Protein AF-A0AA42B2M9-F1 (afdb_monomer)

pLDDT: mean 84.88, std 9.5, range [55.12, 96.12]

Foldseek 3Di:
DVVVVVVVVVVVVVVVVVVVVVVVVVVVLQEAEAEEEAEHEDYEAYEYAEYECYEAHEYADYENYEAHEYADYAEYEAHEYAHYEEYEAHEYAEYEDYEAHEYAEYENYEAHEYEYYEYNYEAHEYEPYPDYDYHHYDYDD

Solvent-accessible surface area (backbone atoms only — not comparable to full-atom values): 6335 Å² total; per-residue (Å²): 121,69,67,65,53,53,58,50,52,54,50,52,51,52,51,52,53,51,52,52,50,52,54,52,53,56,49,55,70,35,44,41,74,58,48,83,39,65,68,30,63,41,25,42,37,29,37,27,51,35,27,28,47,24,39,36,32,38,27,46,33,29,36,47,33,37,37,34,37,28,48,35,24,50,32,32,38,39,33,38,27,48,36,26,41,35,32,39,36,31,39,25,45,34,28,56,30,29,40,37,33,39,27,48,30,38,21,45,26,39,38,31,38,35,52,27,36,58,44,62,29,33,40,32,41,32,26,66,53,51,66,65,46,71,57,48,79,45,78,82,129

Radius of gyration: 23.97 Å; Cα contacts (8 Å, |Δi|>4): 412; chains: 1; bounding box: 78×19×60 Å

Mean predicted aligned error: 10.11 Å

Nearest PDB structures (foldseek):
  2bx6-assembly1_A  TM=1.451E-01  e=3.631E+00  Homo sapiens

Secondary structure (DSSP, 8-state):
-HHHHHHHHHHHHHHHHHHHHHHHHHHHHHEEESSEEEEESEEESSEEEEEEEEESSEEEEEEEEESSEEEEEEEEESSEEEEEEEEESSEEEEEEEEESSEEEEESSEESSEEEEEES--BSSEEESEES-BSSEEE---

Sequence (141 aa):
MASRSFFSTIFFLVMIMAIASMVVNARCLLDNTGGLTLLGDKNTGGTNLLGDNNTGGINVLGSGNTAGVSVAGSSNTGGTNLLGGTNTGGVNLLGGTNTGGINVVGDNNTGGVNLLGDNKNTGGVNALVDNNSGGINVPKV

Organism: Papaver nudicaule (NCBI:txid74823)

Structure (mmCIF, N/CA/C/O backbone):
data_AF-A0AA42B2M9-F1
#
_entry.id   AF-A0AA42B2M9-F1
#
loop_
_atom_site.group_PDB
_atom_site.id
_atom_site.type_symbol
_atom_site.label_atom_id
_atom_site.label_alt_id
_atom_site.label_comp_id
_atom_site.label_asym_id
_atom_site.label_entity_id
_atom_site.label_seq_id
_atom_site.pdbx_PDB_ins_code
_atom_site.Cartn_x
_atom_site.Cartn_y
_atom_site.Cartn_z
_atom_site.occupancy
_atom_site.B_iso_or_equiv
_atom_site.auth_seq_id
_atom_site.auth_comp_id
_atom_site.auth_asym_id
_atom_site.auth_atom_id
_atom_site.pdbx_PDB_model_num
ATOM 1 N N . MET A 1 1 ? 50.479 -15.157 -34.542 1.00 55.12 1 MET A N 1
ATOM 2 C CA . MET A 1 1 ? 49.578 -15.886 -33.615 1.00 55.12 1 MET A CA 1
ATOM 3 C C . MET A 1 1 ? 48.810 -14.954 -32.664 1.00 55.12 1 MET A C 1
ATOM 5 O O . MET A 1 1 ? 47.684 -15.281 -32.324 1.00 55.12 1 MET A O 1
ATOM 9 N N . ALA A 1 2 ? 49.343 -13.770 -32.316 1.00 59.00 2 ALA A N 1
ATOM 10 C CA . ALA A 1 2 ? 48.706 -12.802 -31.406 1.00 59.00 2 ALA A CA 1
ATOM 11 C C . ALA A 1 2 ? 47.435 -12.095 -31.939 1.00 59.00 2 ALA A C 1
ATOM 13 O O . ALA A 1 2 ? 46.552 -11.757 -31.161 1.00 59.00 2 ALA A O 1
ATOM 14 N N . SER A 1 3 ? 47.286 -11.900 -33.255 1.00 59.56 3 SER A N 1
ATOM 15 C CA . SER A 1 3 ? 46.103 -11.218 -33.816 1.00 59.56 3 SER A CA 1
ATOM 16 C C . SER A 1 3 ? 44.816 -12.040 -33.693 1.00 59.56 3 SER A C 1
ATOM 18 O O . SER A 1 3 ? 43.748 -11.485 -33.459 1.00 59.56 3 SER A O 1
ATOM 20 N N . ARG A 1 4 ? 44.909 -13.374 -33.793 1.00 61.03 4 ARG A N 1
ATOM 21 C CA . ARG A 1 4 ? 43.756 -14.277 -33.649 1.00 61.03 4 ARG A CA 1
ATOM 22 C C . ARG A 1 4 ? 43.201 -14.294 -32.224 1.00 61.03 4 ARG A C 1
ATOM 24 O 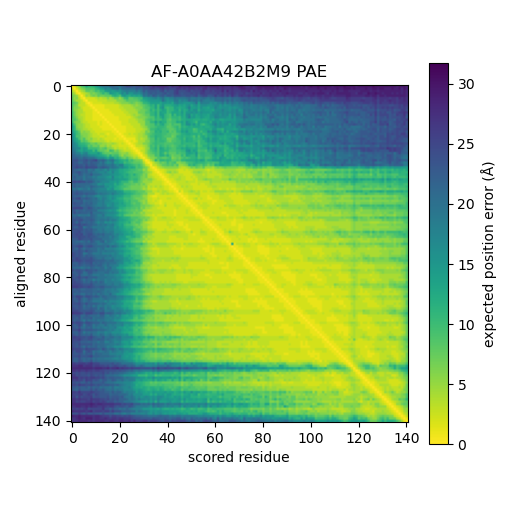O . ARG A 1 4 ? 41.988 -14.382 -32.069 1.00 61.03 4 ARG A O 1
ATOM 31 N N . SER A 1 5 ? 44.057 -14.171 -31.203 1.00 66.69 5 SER A N 1
ATOM 32 C CA . SER A 1 5 ? 43.579 -14.084 -29.819 1.00 66.69 5 SER A CA 1
ATOM 33 C C . SER A 1 5 ? 42.926 -12.734 -29.533 1.00 66.69 5 SER A C 1
ATOM 35 O O . SER A 1 5 ? 41.909 -12.719 -28.857 1.00 66.69 5 SER A O 1
ATOM 37 N N . PHE A 1 6 ? 43.433 -11.640 -30.115 1.00 73.94 6 PHE A N 1
ATOM 38 C CA . PHE A 1 6 ? 42.877 -10.295 -29.938 1.00 73.94 6 PHE A CA 1
ATOM 39 C C . PHE A 1 6 ? 41.458 -10.146 -30.509 1.00 73.94 6 PHE A C 1
ATOM 41 O O . PHE A 1 6 ? 40.563 -9.640 -29.837 1.00 73.94 6 PHE A O 1
ATOM 48 N N . PHE A 1 7 ? 41.219 -10.639 -31.730 1.00 75.38 7 PHE A N 1
ATOM 49 C CA . PHE A 1 7 ? 39.867 -10.656 -32.303 1.00 75.38 7 PHE A CA 1
ATOM 50 C C . PHE A 1 7 ? 38.922 -11.577 -31.522 1.00 75.38 7 PHE A C 1
ATOM 52 O O . PHE A 1 7 ? 37.749 -11.254 -31.346 1.00 75.38 7 PHE A O 1
ATOM 59 N N . SER A 1 8 ? 39.431 -12.698 -31.007 1.00 82.38 8 SER A N 1
ATOM 60 C CA . SER A 1 8 ? 38.638 -13.611 -30.184 1.00 82.38 8 SER A CA 1
ATOM 61 C C . SER A 1 8 ? 38.239 -12.985 -28.844 1.00 82.38 8 SER A C 1
ATOM 63 O O . SER A 1 8 ? 37.093 -13.138 -28.431 1.00 82.38 8 SER A O 1
ATOM 65 N N . THR A 1 9 ? 39.138 -12.270 -28.160 1.00 87.88 9 THR A N 1
ATOM 66 C CA . THR A 1 9 ? 38.801 -11.595 -26.896 1.00 87.88 9 THR A CA 1
ATOM 67 C C . THR A 1 9 ? 37.826 -10.448 -27.101 1.00 87.88 9 THR A C 1
ATOM 69 O O . THR A 1 9 ? 36.900 -10.312 -26.304 1.00 87.88 9 THR A O 1
ATOM 72 N N . ILE A 1 10 ? 37.978 -9.658 -28.170 1.00 88.06 10 ILE A N 1
ATOM 73 C CA . ILE A 1 10 ? 37.031 -8.575 -28.475 1.00 88.06 10 ILE A CA 1
ATOM 74 C C . ILE A 1 10 ? 35.621 -9.134 -28.709 1.00 88.06 10 ILE A C 1
ATOM 76 O O . ILE A 1 10 ? 34.647 -8.600 -28.183 1.00 88.06 10 ILE A O 1
ATOM 80 N N . PHE A 1 11 ? 35.513 -10.253 -29.432 1.00 88.06 11 PHE A N 1
ATOM 81 C CA . PHE A 1 11 ? 34.237 -10.902 -29.716 1.00 88.06 11 PHE A CA 1
ATOM 82 C C . PHE A 1 11 ? 33.572 -11.437 -28.441 1.00 88.06 11 PHE A C 1
ATOM 84 O O . PHE A 1 11 ? 32.385 -11.201 -28.217 1.00 88.06 11 PHE A O 1
ATOM 91 N N . PHE A 1 12 ? 34.345 -12.085 -27.564 1.00 90.12 12 PHE A N 1
ATOM 92 C CA . PHE A 1 12 ? 33.852 -12.534 -26.260 1.00 90.12 12 PHE A CA 1
ATOM 93 C C . PHE A 1 12 ? 33.369 -11.371 -25.387 1.00 90.12 12 PHE A C 1
ATOM 95 O O . PHE A 1 12 ? 32.324 -11.487 -24.751 1.00 90.12 12 PHE A O 1
ATOM 102 N N . LEU A 1 13 ? 34.085 -10.242 -25.377 1.00 90.31 13 LEU A N 1
ATOM 103 C CA . LEU A 1 13 ? 33.693 -9.068 -24.597 1.00 90.31 13 LEU A CA 1
ATOM 104 C C . LEU A 1 13 ? 32.362 -8.483 -25.092 1.00 90.31 13 LEU A C 1
ATOM 106 O O . LEU A 1 13 ? 31.475 -8.207 -24.288 1.00 90.31 13 LEU A O 1
ATOM 110 N N . VAL A 1 14 ? 32.196 -8.355 -26.413 1.00 92.38 14 VAL A N 1
ATOM 111 C CA . VAL A 1 14 ? 30.948 -7.876 -27.032 1.00 92.38 14 VAL A CA 1
ATOM 112 C C . VAL A 1 14 ? 29.789 -8.826 -26.732 1.00 92.38 14 VAL A C 1
ATOM 114 O O . VAL A 1 14 ? 28.706 -8.372 -26.368 1.00 92.38 14 VAL A O 1
ATOM 117 N N . MET A 1 15 ? 30.015 -10.139 -26.814 1.00 93.06 15 MET A N 1
ATOM 118 C CA . MET A 1 15 ? 29.004 -11.141 -26.473 1.00 93.06 15 MET A CA 1
ATOM 119 C C . MET A 1 15 ? 28.580 -11.037 -25.001 1.00 93.06 15 MET A C 1
ATOM 121 O O . MET A 1 15 ? 27.388 -11.039 -24.704 1.00 93.06 15 MET A O 1
ATOM 125 N N . ILE A 1 16 ? 29.535 -10.888 -24.078 1.00 92.00 16 ILE A N 1
ATOM 126 C CA . ILE A 1 16 ? 29.248 -10.712 -22.648 1.00 92.00 16 ILE A CA 1
ATOM 127 C C . ILE A 1 16 ? 28.462 -9.417 -22.405 1.00 92.00 16 ILE A C 1
ATOM 129 O O . ILE A 1 16 ? 27.483 -9.439 -21.662 1.00 92.00 16 ILE A O 1
ATOM 133 N N . MET A 1 17 ? 28.830 -8.304 -23.049 1.00 91.75 17 MET A N 1
ATOM 134 C CA . MET A 1 17 ? 28.099 -7.034 -22.931 1.00 91.75 17 MET A CA 1
ATOM 135 C C . MET A 1 17 ? 26.677 -7.114 -23.501 1.00 91.75 17 MET A C 1
ATOM 137 O O . MET A 1 17 ? 25.749 -6.548 -22.917 1.00 91.75 17 MET A O 1
ATOM 141 N N . ALA A 1 18 ? 26.488 -7.842 -24.605 1.00 90.88 18 ALA A N 1
ATOM 142 C CA . ALA A 1 18 ? 25.174 -8.090 -25.186 1.00 90.88 18 ALA A CA 1
ATOM 143 C C . ALA A 1 18 ? 24.301 -8.922 -24.236 1.00 90.88 18 ALA A C 1
ATOM 145 O O . ALA A 1 18 ? 23.188 -8.511 -23.917 1.00 90.88 18 ALA A O 1
ATOM 146 N N . ILE A 1 19 ? 24.827 -10.032 -23.706 1.00 90.88 19 ILE A N 1
ATOM 147 C CA . ILE A 1 19 ? 24.121 -10.873 -22.728 1.00 90.88 19 ILE A CA 1
ATOM 148 C C . ILE A 1 19 ? 23.781 -10.064 -21.470 1.00 90.88 19 ILE A C 1
ATOM 150 O O . ILE A 1 1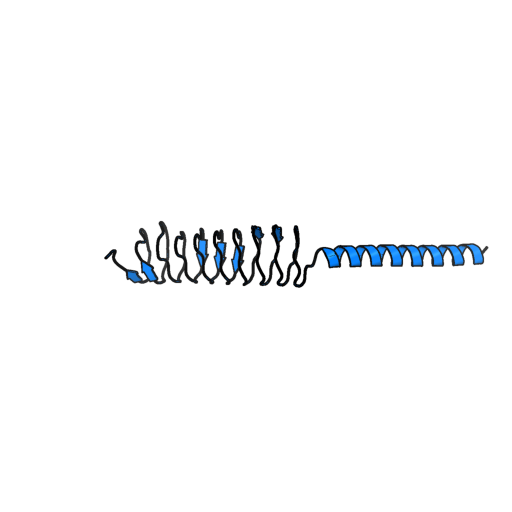9 ? 22.642 -10.096 -21.009 1.00 90.88 19 ILE A O 1
ATOM 154 N N . ALA A 1 20 ? 24.730 -9.290 -20.938 1.00 83.81 20 ALA A N 1
ATOM 155 C CA . ALA A 1 20 ? 24.501 -8.442 -19.772 1.00 83.81 20 ALA A CA 1
ATOM 156 C C . ALA A 1 20 ? 23.385 -7.413 -20.022 1.00 83.81 20 ALA A C 1
ATOM 158 O O . ALA A 1 20 ? 22.496 -7.266 -19.183 1.00 83.81 20 ALA A O 1
ATOM 159 N N . SER A 1 21 ? 23.375 -6.763 -21.191 1.00 84.06 21 SER A N 1
ATOM 160 C CA . SER A 1 21 ? 22.307 -5.827 -21.573 1.00 84.06 21 SER A CA 1
ATOM 161 C C . SER A 1 21 ? 20.949 -6.517 -21.698 1.00 84.06 21 SER A C 1
ATOM 163 O O . SER A 1 21 ? 19.950 -5.988 -21.218 1.00 84.06 21 SER A O 1
ATOM 165 N N . MET A 1 22 ? 20.892 -7.716 -22.287 1.00 83.44 22 MET A N 1
ATOM 166 C CA . MET A 1 22 ? 19.644 -8.482 -22.381 1.00 83.44 22 MET A CA 1
ATOM 167 C C . MET A 1 22 ? 19.090 -8.836 -20.999 1.00 83.44 22 MET A C 1
ATOM 169 O O . MET A 1 22 ? 17.893 -8.691 -20.761 1.00 83.44 22 MET A O 1
ATOM 173 N N . VAL A 1 23 ? 19.957 -9.232 -20.065 1.00 83.12 23 VAL A N 1
ATOM 174 C CA . VAL A 1 23 ? 19.561 -9.534 -18.685 1.00 83.12 23 VAL A CA 1
ATOM 175 C C . VAL A 1 23 ? 19.052 -8.283 -17.956 1.00 83.12 23 VAL A C 1
ATOM 177 O O . VAL A 1 23 ? 18.070 -8.365 -17.222 1.00 83.12 23 VAL A O 1
ATOM 180 N N . VAL A 1 24 ? 19.682 -7.120 -18.150 1.00 77.50 24 VAL A N 1
ATOM 181 C CA . VAL A 1 24 ? 19.213 -5.850 -17.563 1.00 77.50 24 VAL A CA 1
ATOM 182 C C . VAL A 1 24 ? 17.844 -5.450 -18.122 1.00 77.50 24 VAL A C 1
ATOM 184 O O . VAL A 1 24 ? 16.951 -5.112 -17.348 1.00 77.50 24 VAL A O 1
ATOM 187 N N . ASN A 1 25 ? 17.639 -5.561 -19.436 1.00 73.88 25 ASN A N 1
ATOM 188 C CA . ASN A 1 25 ? 16.349 -5.262 -20.064 1.00 73.88 25 ASN A CA 1
ATOM 189 C C . ASN A 1 25 ? 15.236 -6.207 -19.586 1.00 73.88 25 ASN A C 1
ATOM 191 O O . ASN A 1 25 ? 14.124 -5.757 -19.326 1.00 73.88 25 ASN A O 1
ATOM 195 N N . ALA A 1 26 ? 15.536 -7.498 -19.412 1.00 67.12 26 ALA A N 1
ATOM 196 C CA . ALA A 1 26 ? 14.579 -8.465 -18.876 1.00 67.12 26 ALA A CA 1
ATOM 197 C C . ALA A 1 26 ? 14.169 -8.145 -17.427 1.00 67.12 26 ALA A C 1
ATOM 199 O O . ALA A 1 26 ? 13.001 -8.284 -17.082 1.00 67.12 26 ALA A O 1
ATOM 200 N N . ARG A 1 27 ? 15.106 -7.670 -16.591 1.00 66.06 27 ARG A N 1
ATOM 201 C CA . ARG A 1 27 ? 14.795 -7.213 -15.225 1.00 66.06 27 ARG A CA 1
ATOM 202 C C . ARG A 1 27 ? 13.928 -5.956 -15.214 1.00 66.06 27 ARG A C 1
ATOM 204 O O . ARG A 1 27 ? 12.978 -5.892 -14.450 1.00 66.06 27 ARG A O 1
ATOM 211 N N . CYS A 1 28 ? 14.217 -5.000 -16.096 1.00 60.44 28 CYS A N 1
ATOM 212 C CA . CYS A 1 28 ? 13.426 -3.775 -16.240 1.00 60.44 28 CYS A CA 1
ATOM 213 C C . CYS A 1 28 ? 11.964 -4.062 -16.635 1.00 60.44 28 CYS A C 1
ATOM 215 O O . CYS A 1 28 ? 11.067 -3.327 -16.250 1.00 60.44 28 CYS A O 1
ATOM 217 N N . LEU A 1 29 ? 11.707 -5.155 -17.362 1.00 62.31 29 LEU A N 1
ATOM 218 C CA . LEU A 1 29 ? 10.344 -5.585 -17.691 1.00 62.31 29 LEU A CA 1
ATOM 219 C C . LEU A 1 29 ? 9.585 -6.180 -16.487 1.00 62.31 29 LEU A C 1
ATOM 221 O O . LEU A 1 29 ? 8.358 -6.193 -16.493 1.00 62.31 29 LEU A O 1
ATOM 225 N N . LEU A 1 30 ? 10.304 -6.676 -15.475 1.00 64.75 30 LEU A N 1
ATOM 226 C CA . LEU A 1 30 ? 9.737 -7.240 -14.245 1.00 64.75 30 LEU A CA 1
ATOM 227 C C . LEU A 1 30 ? 9.432 -6.169 -13.186 1.00 64.75 30 LEU A C 1
ATOM 229 O O . LEU A 1 30 ? 8.508 -6.341 -12.391 1.00 64.75 30 LEU A O 1
ATOM 233 N N . ASP A 1 31 ? 10.191 -5.073 -13.198 1.00 66.12 31 ASP A N 1
ATOM 234 C CA . ASP A 1 31 ? 9.994 -3.923 -12.320 1.00 66.12 31 ASP A CA 1
ATOM 235 C C . ASP A 1 31 ? 9.027 -2.925 -12.992 1.00 66.12 31 ASP A C 1
ATOM 237 O O . ASP A 1 31 ? 9.430 -2.075 -13.789 1.00 66.12 31 ASP A O 1
ATOM 241 N N . ASN A 1 32 ? 7.723 -3.014 -12.706 1.00 64.25 32 ASN A N 1
ATOM 242 C CA . ASN A 1 32 ? 6.742 -2.110 -13.317 1.00 64.25 32 ASN A CA 1
ATOM 243 C C . ASN A 1 32 ? 6.687 -0.759 -12.583 1.00 64.25 32 ASN A C 1
ATOM 245 O O . ASN A 1 32 ? 6.440 -0.688 -11.376 1.00 64.25 32 ASN A O 1
ATOM 249 N N . THR A 1 33 ? 6.841 0.330 -13.337 1.00 68.50 33 THR A N 1
ATOM 250 C CA . THR A 1 33 ? 6.584 1.702 -12.883 1.00 68.50 33 THR A CA 1
ATOM 251 C C . THR A 1 33 ? 5.440 2.308 -13.694 1.00 68.50 33 THR A C 1
ATOM 253 O O . THR A 1 33 ? 5.636 2.838 -14.783 1.00 68.50 33 THR A O 1
ATOM 256 N N . GLY A 1 34 ? 4.222 2.250 -13.147 1.00 67.00 34 GLY A N 1
ATOM 257 C CA . GLY A 1 34 ? 3.086 3.033 -13.653 1.00 67.00 34 GLY A CA 1
ATOM 258 C C . GLY A 1 34 ? 2.270 2.455 -14.821 1.00 67.00 34 GLY A C 1
ATOM 259 O O . GLY A 1 34 ? 1.411 3.170 -15.333 1.00 67.00 34 GLY A O 1
ATOM 260 N N . GLY A 1 35 ? 2.471 1.198 -15.231 1.00 80.81 35 GLY A N 1
ATOM 261 C CA . GLY A 1 35 ? 1.700 0.542 -16.303 1.00 80.81 35 GLY A CA 1
ATOM 262 C C . GLY A 1 35 ? 0.669 -0.493 -15.828 1.00 80.81 35 GLY A C 1
ATOM 263 O O . GLY A 1 35 ? 0.520 -0.734 -14.629 1.00 80.81 35 GLY A O 1
ATOM 264 N N . LEU A 1 36 ? -0.022 -1.132 -16.783 1.00 83.50 36 LEU A N 1
ATOM 265 C CA . LEU A 1 36 ? -0.799 -2.356 -16.551 1.00 83.50 36 LEU A CA 1
ATOM 266 C C . LEU A 1 36 ? 0.113 -3.574 -16.729 1.00 83.50 36 LEU A C 1
ATOM 268 O O . LEU A 1 36 ? 0.624 -3.790 -17.828 1.00 83.50 36 LEU A O 1
ATOM 272 N N . THR A 1 37 ? 0.246 -4.391 -15.689 1.00 81.38 37 THR A N 1
ATOM 273 C CA . THR A 1 37 ? 1.058 -5.612 -15.717 1.00 81.38 37 THR A CA 1
ATOM 274 C C . THR A 1 37 ? 0.243 -6.822 -15.288 1.00 81.38 37 THR A C 1
ATOM 276 O O . THR A 1 37 ? -0.595 -6.764 -14.387 1.00 81.38 37 THR A O 1
ATOM 279 N N . LEU A 1 38 ? 0.478 -7.951 -15.958 1.00 81.56 38 LEU A N 1
ATOM 280 C CA . LEU A 1 38 ? -0.179 -9.202 -15.599 1.00 81.56 38 LEU A CA 1
ATOM 281 C C . LEU A 1 38 ? 0.494 -9.849 -14.381 1.00 81.56 38 LEU A C 1
ATOM 283 O O . LEU A 1 38 ? -0.208 -10.195 -13.437 1.00 81.56 38 LEU A O 1
ATOM 287 N N . LEU A 1 39 ? 1.826 -9.978 -14.411 1.00 82.00 39 LEU A N 1
ATOM 288 C CA . LEU A 1 39 ? 2.679 -10.505 -13.339 1.00 82.00 39 LEU A CA 1
ATOM 289 C C . LEU A 1 39 ? 3.846 -9.539 -13.097 1.00 82.00 39 LEU A C 1
ATOM 291 O O . LEU A 1 39 ? 4.567 -9.238 -14.048 1.00 82.00 39 LEU A O 1
ATOM 295 N N . GLY A 1 40 ? 4.054 -9.089 -11.861 1.00 79.25 40 GLY A N 1
ATOM 296 C CA . GLY A 1 40 ? 5.217 -8.272 -11.499 1.00 79.25 40 GLY A CA 1
ATOM 297 C C . GLY A 1 40 ? 5.698 -8.546 -10.077 1.00 79.25 40 GLY A C 1
ATOM 298 O O . GLY A 1 40 ? 4.879 -8.677 -9.173 1.00 79.25 40 GLY A O 1
ATOM 299 N N . ASP A 1 41 ? 7.012 -8.591 -9.869 1.00 79.81 41 ASP A N 1
ATOM 300 C CA . ASP A 1 41 ? 7.611 -9.001 -8.583 1.00 79.81 41 ASP A CA 1
ATOM 301 C C . ASP A 1 41 ? 7.910 -7.826 -7.640 1.00 79.81 41 ASP A C 1
ATOM 303 O O . ASP A 1 41 ? 8.037 -8.003 -6.422 1.00 79.81 41 ASP A O 1
ATOM 307 N N . LYS A 1 42 ? 8.114 -6.639 -8.221 1.00 85.62 42 LYS A N 1
ATOM 308 C CA . LYS A 1 42 ? 8.360 -5.373 -7.528 1.00 85.62 42 LYS A CA 1
ATOM 309 C C . LYS A 1 42 ? 7.729 -4.257 -8.334 1.00 85.62 42 LYS A C 1
ATOM 311 O O . LYS A 1 42 ? 8.270 -3.817 -9.346 1.00 85.62 42 LYS A O 1
ATOM 316 N N . ASN A 1 43 ? 6.584 -3.780 -7.875 1.00 83.62 43 ASN A N 1
ATOM 317 C CA . ASN A 1 43 ? 5.820 -2.791 -8.623 1.00 83.62 43 ASN A CA 1
ATOM 318 C C . ASN A 1 43 ? 5.738 -1.481 -7.845 1.00 83.62 43 ASN A C 1
ATOM 320 O O . ASN A 1 43 ? 5.508 -1.471 -6.636 1.00 83.62 43 ASN A O 1
ATOM 324 N N . THR A 1 44 ? 5.907 -0.360 -8.540 1.00 87.56 44 THR A N 1
ATOM 325 C CA . THR A 1 44 ? 5.689 0.978 -7.982 1.00 87.56 44 THR A CA 1
ATOM 326 C C . THR A 1 44 ? 4.603 1.681 -8.789 1.00 87.56 44 THR A C 1
ATOM 328 O O . THR A 1 44 ? 4.803 2.059 -9.945 1.00 87.56 44 THR A O 1
ATOM 331 N N . GLY A 1 45 ? 3.433 1.862 -8.179 1.00 84.00 45 GLY A N 1
ATOM 332 C CA . GLY A 1 45 ? 2.239 2.362 -8.855 1.00 84.00 45 GLY A CA 1
ATOM 333 C C . GLY A 1 45 ? 1.688 1.392 -9.909 1.00 84.00 45 GLY A C 1
ATOM 334 O O . GLY A 1 45 ? 1.982 0.200 -9.900 1.00 84.00 45 GLY A O 1
ATOM 335 N N . GLY A 1 46 ? 0.873 1.919 -10.827 1.00 86.81 46 GLY A N 1
ATOM 336 C CA . GLY A 1 46 ? 0.275 1.132 -11.910 1.00 86.81 46 GLY A CA 1
ATOM 337 C C . GLY A 1 46 ? -0.891 0.244 -11.467 1.00 86.81 46 GLY A C 1
ATOM 338 O O . GLY A 1 46 ? -1.493 0.447 -10.410 1.00 86.81 46 GLY A O 1
ATOM 339 N N . THR A 1 47 ? -1.253 -0.707 -12.325 1.00 88.94 47 THR A N 1
ATOM 340 C CA . THR A 1 47 ? -2.283 -1.719 -12.062 1.00 88.94 47 THR A CA 1
ATOM 341 C C . THR A 1 47 ? -1.701 -3.101 -12.324 1.00 88.94 47 THR A C 1
ATOM 343 O O . THR A 1 47 ? -1.252 -3.361 -13.437 1.00 88.94 47 THR A O 1
ATOM 346 N N . ASN A 1 48 ? -1.730 -3.993 -11.334 1.00 87.44 48 ASN A N 1
ATOM 347 C CA . ASN A 1 48 ? -1.229 -5.359 -11.472 1.00 87.44 48 ASN A CA 1
ATOM 348 C C . ASN A 1 48 ? -2.346 -6.374 -11.220 1.00 87.44 48 ASN A C 1
ATOM 350 O O . ASN A 1 48 ? -3.112 -6.251 -10.260 1.00 87.44 48 ASN A O 1
ATOM 354 N N . LEU A 1 49 ? -2.442 -7.400 -12.069 1.00 86.88 49 LEU A N 1
ATOM 355 C CA . LEU A 1 49 ? -3.351 -8.516 -11.797 1.00 86.88 49 LEU A CA 1
ATOM 356 C C . LEU A 1 49 ? -2.779 -9.420 -10.697 1.00 86.88 49 LEU A C 1
ATOM 358 O O . LEU A 1 49 ? -3.478 -9.717 -9.732 1.00 8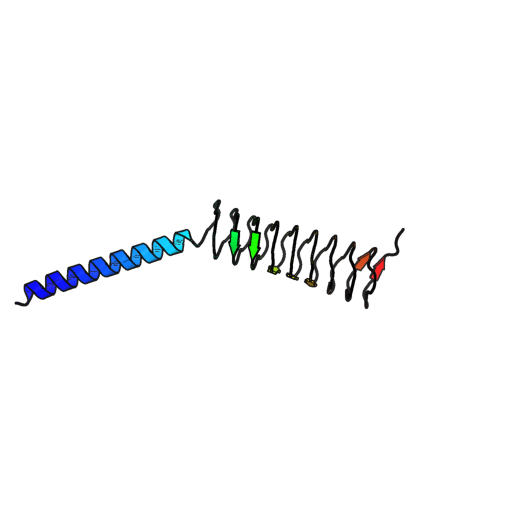6.88 49 LEU A O 1
ATOM 362 N N . LEU A 1 50 ? -1.514 -9.820 -10.846 1.00 87.44 50 LEU A N 1
ATOM 363 C CA . LEU A 1 50 ? -0.727 -10.583 -9.881 1.00 87.44 50 LEU A CA 1
ATOM 364 C C . LEU A 1 50 ? 0.543 -9.784 -9.576 1.00 87.44 50 LEU A C 1
ATOM 366 O O . LEU A 1 50 ? 1.368 -9.578 -10.466 1.00 87.44 50 LEU A O 1
ATOM 370 N N . GLY A 1 51 ? 0.685 -9.299 -8.346 1.00 84.94 51 GLY A N 1
ATOM 371 C CA . GLY A 1 51 ? 1.823 -8.467 -7.964 1.00 84.94 51 GLY A CA 1
ATOM 372 C C . GLY A 1 51 ? 2.418 -8.862 -6.623 1.00 84.94 51 GLY A C 1
ATOM 373 O O . GLY A 1 51 ? 1.697 -8.905 -5.630 1.00 84.94 51 GLY A O 1
ATOM 374 N N . ASP A 1 52 ? 3.729 -9.027 -6.556 1.00 86.38 52 ASP A N 1
ATOM 375 C CA . ASP A 1 52 ? 4.458 -9.103 -5.292 1.00 86.38 52 ASP A CA 1
ATOM 376 C C . ASP A 1 52 ? 5.155 -7.765 -4.999 1.00 86.38 52 ASP A C 1
ATOM 378 O O . ASP A 1 52 ? 5.464 -6.989 -5.903 1.00 86.38 52 ASP A O 1
ATOM 382 N N . ASN A 1 53 ? 5.359 -7.466 -3.715 1.00 88.56 53 ASN A N 1
ATOM 383 C CA . ASN A 1 53 ? 6.060 -6.277 -3.213 1.00 88.56 53 ASN A CA 1
ATOM 384 C C . ASN A 1 53 ? 5.635 -4.970 -3.908 1.00 88.56 53 ASN A C 1
ATOM 386 O O . ASN A 1 53 ? 6.438 -4.288 -4.554 1.00 88.56 53 ASN A O 1
ATOM 390 N N . ASN A 1 54 ? 4.358 -4.616 -3.784 1.00 88.81 54 ASN A N 1
ATOM 391 C CA . ASN A 1 54 ? 3.788 -3.463 -4.475 1.00 88.81 54 ASN A CA 1
ATOM 392 C C . ASN A 1 54 ? 3.831 -2.210 -3.597 1.00 88.81 54 ASN A C 1
ATOM 394 O O . ASN A 1 54 ? 3.395 -2.243 -2.450 1.00 88.81 54 ASN A O 1
ATOM 398 N N . THR A 1 55 ? 4.282 -1.082 -4.140 1.00 91.69 55 THR A N 1
ATOM 399 C CA . THR A 1 55 ? 4.198 0.232 -3.488 1.00 91.69 55 THR A CA 1
ATOM 400 C C . THR A 1 55 ? 3.226 1.129 -4.249 1.00 91.69 55 THR A C 1
ATOM 402 O O . THR A 1 55 ? 3.518 1.579 -5.357 1.00 91.69 55 THR A O 1
ATOM 405 N N . GLY A 1 56 ? 2.066 1.412 -3.657 1.00 87.06 56 GLY A N 1
ATOM 406 C CA . GLY A 1 56 ? 0.975 2.139 -4.302 1.00 87.06 56 GLY A CA 1
ATOM 407 C C . GLY A 1 56 ? 0.314 1.356 -5.445 1.00 87.06 56 GLY A C 1
ATOM 408 O O . GLY A 1 56 ? 0.529 0.158 -5.613 1.00 87.06 56 GLY A O 1
ATOM 409 N N . GLY A 1 57 ? -0.500 2.051 -6.245 1.00 89.50 57 GLY A N 1
ATOM 410 C CA . GLY A 1 57 ? -1.206 1.449 -7.383 1.00 89.50 57 GLY A CA 1
ATOM 411 C C . GLY A 1 57 ? -2.429 0.616 -6.990 1.00 89.50 57 GLY A C 1
ATOM 412 O O . GLY A 1 57 ? -2.960 0.752 -5.884 1.00 89.50 57 GLY A O 1
ATOM 413 N N . ILE A 1 58 ? -2.896 -0.203 -7.933 1.00 91.19 58 ILE A N 1
ATOM 414 C CA . ILE A 1 58 ? -4.037 -1.113 -7.778 1.00 91.19 58 ILE A CA 1
ATOM 415 C C . ILE A 1 58 ? -3.556 -2.543 -8.030 1.00 91.19 58 ILE A C 1
ATOM 417 O O . ILE A 1 58 ? -3.049 -2.831 -9.109 1.00 91.19 58 ILE A O 1
ATOM 421 N N . ASN A 1 59 ? -3.760 -3.447 -7.076 1.00 91.00 59 ASN A N 1
ATOM 422 C CA . ASN A 1 59 ? -3.441 -4.866 -7.217 1.00 91.00 59 ASN A CA 1
ATOM 423 C C . ASN A 1 59 ? -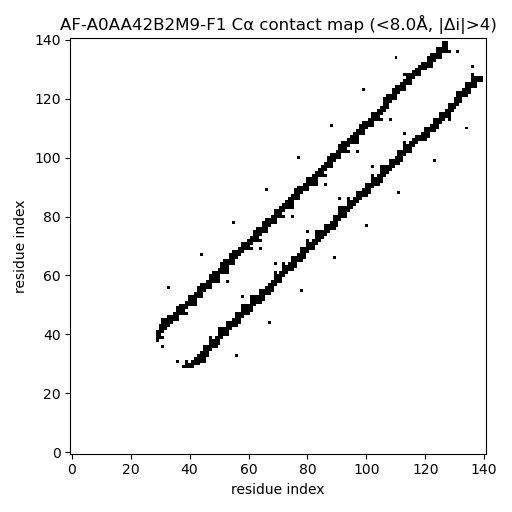4.714 -5.701 -7.068 1.00 91.00 59 ASN A C 1
ATOM 425 O O . ASN A 1 59 ? -5.475 -5.519 -6.118 1.00 91.00 59 ASN A O 1
ATOM 429 N N . VAL A 1 60 ? -4.975 -6.623 -7.993 1.00 90.81 60 VAL A N 1
ATOM 430 C CA . VAL A 1 60 ? -6.119 -7.539 -7.842 1.00 90.81 60 VAL A CA 1
ATOM 431 C C . VAL A 1 60 ? -5.757 -8.649 -6.862 1.00 90.81 60 VAL A C 1
ATOM 433 O O . VAL A 1 60 ? -6.433 -8.828 -5.855 1.00 90.81 60 VAL A O 1
ATOM 436 N N . LEU A 1 61 ? -4.660 -9.354 -7.116 1.00 89.69 61 LEU A N 1
ATOM 437 C CA . LEU A 1 61 ? -4.050 -10.284 -6.178 1.00 89.69 61 LEU A CA 1
ATOM 438 C C . LEU A 1 61 ? -2.626 -9.820 -5.911 1.00 89.69 61 LEU A C 1
ATOM 440 O O . LEU A 1 61 ? -1.845 -9.654 -6.849 1.00 89.69 61 LEU A O 1
ATOM 444 N N . GLY A 1 62 ? -2.268 -9.634 -4.645 1.00 86.50 62 GLY A N 1
ATOM 445 C CA . GLY A 1 62 ? -0.886 -9.312 -4.340 1.00 86.50 62 GLY A CA 1
ATOM 446 C C . GLY A 1 62 ? -0.402 -9.672 -2.954 1.00 86.50 62 GLY A C 1
ATOM 447 O O . GLY A 1 62 ? -1.174 -9.805 -2.004 1.00 86.50 62 GLY A O 1
ATOM 448 N N . SER A 1 63 ? 0.912 -9.798 -2.837 1.00 89.31 63 SER A N 1
ATOM 449 C CA . SER A 1 63 ? 1.598 -10.008 -1.568 1.00 89.31 63 SER A CA 1
ATOM 450 C C . SER A 1 63 ? 2.525 -8.832 -1.265 1.00 89.31 63 SER A C 1
ATOM 452 O O . SER A 1 63 ? 3.118 -8.244 -2.165 1.00 89.31 63 SER A O 1
ATOM 454 N N . GLY A 1 64 ? 2.625 -8.439 0.006 1.00 88.56 64 GLY A N 1
ATOM 455 C CA . GLY A 1 64 ? 3.504 -7.338 0.414 1.00 88.56 64 GLY A CA 1
ATOM 456 C C . GLY A 1 64 ? 3.118 -5.985 -0.197 1.00 88.56 64 GLY A C 1
ATOM 457 O O . GLY A 1 64 ? 3.946 -5.331 -0.823 1.00 88.56 64 GLY A O 1
ATOM 458 N N . ASN A 1 65 ? 1.867 -5.556 -0.032 1.00 90.50 65 ASN A N 1
ATOM 459 C CA . ASN A 1 65 ? 1.394 -4.271 -0.547 1.00 90.50 65 ASN A CA 1
ATOM 460 C C . ASN A 1 65 ? 1.658 -3.145 0.465 1.00 90.50 65 ASN A C 1
ATOM 462 O O . ASN A 1 65 ? 1.312 -3.260 1.638 1.00 90.50 65 ASN A O 1
ATOM 466 N N . THR A 1 66 ? 2.226 -2.032 0.018 1.00 94.12 66 THR A N 1
ATOM 467 C CA . THR A 1 66 ? 2.437 -0.816 0.811 1.00 94.12 66 THR A CA 1
ATOM 468 C C . THR A 1 66 ? 1.687 0.337 0.160 1.00 94.12 66 THR A C 1
ATOM 470 O O . THR A 1 66 ? 2.039 0.759 -0.938 1.00 94.12 66 THR A O 1
ATOM 473 N N . ALA A 1 67 ? 0.677 0.876 0.845 1.00 88.06 67 ALA A N 1
ATOM 474 C CA . ALA A 1 67 ? -0.281 1.839 0.299 1.00 88.06 67 ALA A CA 1
ATOM 475 C C . ALA A 1 67 ? -1.018 1.330 -0.966 1.00 88.06 67 ALA A C 1
ATOM 477 O O . ALA A 1 67 ? -0.842 0.198 -1.408 1.00 88.06 67 ALA A O 1
ATOM 478 N N . GLY A 1 68 ? -1.877 2.172 -1.548 1.00 90.88 68 GLY A N 1
ATOM 479 C CA . GLY A 1 68 ? -2.661 1.816 -2.736 1.00 90.88 68 GLY A CA 1
ATOM 480 C C . GLY A 1 68 ? -3.920 1.006 -2.425 1.00 90.88 68 GLY A C 1
ATOM 481 O O . GLY A 1 68 ? -4.443 1.065 -1.310 1.00 90.88 68 GLY A O 1
ATOM 482 N N . VAL A 1 69 ? -4.427 0.301 -3.436 1.00 93.38 69 VAL A N 1
ATOM 483 C CA . VAL A 1 69 ? -5.652 -0.505 -3.362 1.00 93.38 69 VAL A CA 1
ATOM 484 C C . VAL A 1 69 ? -5.331 -1.962 -3.674 1.00 93.38 69 VAL A C 1
ATOM 486 O O . VAL A 1 69 ? -4.722 -2.243 -4.703 1.00 93.38 69 VAL A O 1
ATOM 489 N N . SER A 1 70 ? -5.775 -2.890 -2.826 1.00 93.56 70 SER A N 1
ATOM 490 C CA . SER A 1 70 ? -5.696 -4.331 -3.083 1.00 93.56 70 SER A CA 1
ATOM 491 C C . SER A 1 70 ? -7.076 -4.981 -3.015 1.00 93.56 70 SER A C 1
ATOM 493 O O . SER A 1 70 ? -7.836 -4.742 -2.076 1.00 93.56 70 SER A O 1
ATOM 495 N N . VAL A 1 71 ? -7.425 -5.826 -3.985 1.00 93.94 71 VAL A N 1
ATOM 496 C CA . VAL A 1 71 ? -8.651 -6.636 -3.884 1.00 93.94 71 VAL A CA 1
ATOM 497 C C . VAL A 1 71 ? -8.405 -7.834 -2.967 1.00 93.94 71 VAL A C 1
ATOM 499 O O . VAL A 1 71 ? -9.165 -8.043 -2.027 1.00 93.94 71 VAL A O 1
ATOM 502 N N . ALA A 1 72 ? -7.325 -8.582 -3.183 1.00 93.38 72 ALA A N 1
ATOM 503 C CA . ALA A 1 72 ? -6.902 -9.689 -2.334 1.00 93.38 72 ALA A CA 1
ATOM 504 C C . ALA A 1 72 ? -5.412 -9.560 -1.992 1.00 93.38 72 ALA A C 1
ATOM 506 O O . ALA A 1 72 ? -4.543 -9.806 -2.828 1.00 93.38 72 ALA A O 1
ATOM 507 N N . GLY A 1 73 ? -5.124 -9.174 -0.748 1.00 89.94 73 GLY A N 1
ATOM 508 C CA . GLY A 1 73 ? -3.779 -8.903 -0.252 1.00 89.94 73 GLY A CA 1
ATOM 509 C C . GLY A 1 73 ? -3.404 -9.770 0.945 1.00 89.94 73 GLY A C 1
ATOM 510 O O . GLY A 1 73 ? -4.111 -9.750 1.949 1.00 89.94 73 GLY A O 1
ATOM 511 N N . SER A 1 74 ? -2.282 -10.491 0.903 1.00 90.31 74 SER A N 1
ATOM 512 C CA . SER A 1 74 ? -1.866 -11.339 2.039 1.00 90.31 74 SER A CA 1
ATOM 513 C C . SER A 1 74 ? -1.183 -10.565 3.170 1.00 90.31 74 SER A C 1
ATOM 515 O O . SER A 1 74 ? -1.460 -10.834 4.337 1.00 90.31 74 SER A O 1
ATOM 517 N N . SER A 1 75 ? -0.340 -9.591 2.830 1.00 94.12 75 SER A N 1
ATOM 518 C CA . SER A 1 75 ? 0.397 -8.744 3.773 1.00 94.12 75 SER A CA 1
ATOM 519 C C . SER A 1 75 ? 0.344 -7.305 3.286 1.00 94.12 75 SER A C 1
ATOM 521 O O . SER A 1 75 ? 0.934 -7.000 2.251 1.00 94.12 75 SER A O 1
ATOM 523 N N . ASN A 1 76 ? -0.358 -6.431 4.006 1.00 93.75 76 ASN A N 1
ATOM 524 C CA . ASN A 1 76 ? -0.610 -5.058 3.575 1.00 93.75 76 ASN A CA 1
ATOM 525 C C . ASN A 1 76 ? -0.212 -4.043 4.657 1.00 93.75 76 ASN A C 1
ATOM 527 O O . ASN A 1 76 ? -0.482 -4.237 5.842 1.00 93.75 76 ASN A O 1
ATOM 531 N N . THR A 1 77 ? 0.403 -2.935 4.251 1.00 95.69 77 THR A N 1
ATOM 532 C CA . THR A 1 77 ? 0.739 -1.799 5.119 1.00 95.69 77 THR A CA 1
ATOM 533 C C . THR A 1 77 ? 0.075 -0.537 4.575 1.00 95.69 77 THR A C 1
ATOM 535 O O . THR A 1 77 ? 0.459 -0.026 3.524 1.00 95.69 77 THR A O 1
ATOM 538 N N . GLY A 1 78 ? -0.922 -0.016 5.288 1.00 91.25 78 GLY A N 1
ATOM 539 C CA . GLY A 1 78 ? -1.745 1.108 4.843 1.00 91.25 78 GLY A CA 1
ATOM 540 C C . GLY A 1 78 ? -2.648 0.769 3.650 1.00 91.25 78 GLY A C 1
ATOM 541 O O . GLY A 1 78 ? -2.890 -0.394 3.338 1.00 91.25 78 GLY A O 1
ATOM 542 N N . GLY A 1 79 ? -3.145 1.810 2.976 1.00 92.69 79 GLY A N 1
ATOM 543 C CA . GLY A 1 79 ? -3.979 1.665 1.779 1.00 92.69 79 GLY A CA 1
ATOM 544 C C . GLY A 1 79 ? -5.408 1.192 2.056 1.00 92.69 79 GLY A C 1
ATOM 545 O O . GLY A 1 79 ? -5.928 1.348 3.164 1.00 92.69 79 GLY A O 1
ATOM 546 N N . THR A 1 80 ? -6.047 0.651 1.021 1.00 95.38 80 THR A N 1
ATOM 547 C CA . THR A 1 80 ? -7.403 0.095 1.066 1.00 95.38 80 THR A CA 1
ATOM 548 C C . THR A 1 80 ? -7.390 -1.343 0.563 1.00 95.38 80 THR A C 1
ATOM 550 O O . THR A 1 80 ? -7.019 -1.579 -0.583 1.00 95.38 80 THR A O 1
ATOM 553 N N . ASN A 1 81 ? -7.828 -2.296 1.386 1.00 94.50 81 ASN A N 1
ATOM 554 C CA . ASN A 1 81 ? -7.886 -3.708 1.016 1.00 94.50 81 ASN A CA 1
ATOM 555 C C . ASN A 1 81 ? -9.318 -4.239 1.107 1.00 94.50 81 ASN A C 1
ATOM 557 O O . ASN A 1 81 ? -10.010 -4.023 2.102 1.00 94.50 81 ASN A O 1
ATOM 561 N N . LEU A 1 82 ? -9.776 -4.962 0.087 1.00 94.06 82 LEU A N 1
ATOM 562 C CA . LEU A 1 82 ? -11.083 -5.616 0.156 1.00 94.06 82 LEU A CA 1
ATOM 563 C C . LEU A 1 82 ? -10.999 -6.904 0.988 1.00 94.06 82 LEU A C 1
ATOM 565 O O . LEU A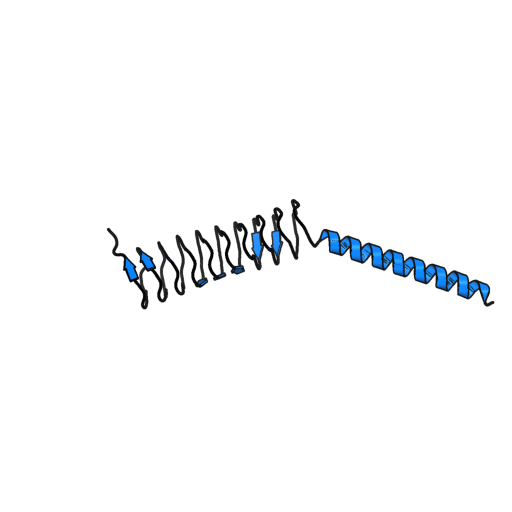 1 82 ? -11.777 -7.088 1.919 1.00 94.06 82 LEU A O 1
ATOM 569 N N . LEU A 1 83 ? -10.021 -7.757 0.684 1.00 93.19 83 LEU A N 1
ATOM 570 C CA . LEU A 1 83 ? -9.707 -8.990 1.403 1.00 93.19 83 LEU A CA 1
ATOM 571 C C . LEU A 1 83 ? -8.241 -8.932 1.848 1.00 93.19 83 LEU A C 1
ATOM 573 O O . LEU A 1 83 ? -7.333 -9.049 1.025 1.00 93.19 83 LEU A O 1
ATOM 577 N N . GLY A 1 84 ? -8.004 -8.729 3.141 1.00 90.38 84 GLY A N 1
ATOM 578 C CA . GLY A 1 84 ? -6.673 -8.619 3.727 1.00 90.38 84 GLY A CA 1
ATOM 579 C C . GLY A 1 84 ? -6.368 -9.770 4.685 1.00 90.38 84 GLY A C 1
ATOM 580 O O . GLY A 1 84 ? -7.109 -9.994 5.636 1.00 90.38 84 GLY A O 1
ATOM 581 N N . GLY A 1 85 ? -5.254 -10.473 4.485 1.00 91.19 85 GLY A N 1
ATOM 582 C CA . GLY A 1 85 ? -4.779 -11.482 5.435 1.00 91.19 85 GLY A CA 1
ATOM 583 C C . GLY A 1 85 ? -4.222 -10.834 6.702 1.00 91.19 85 GLY A C 1
ATOM 584 O O . GLY A 1 85 ? -4.860 -10.843 7.751 1.00 91.19 85 GLY A O 1
ATOM 585 N N . THR A 1 86 ? -3.032 -10.249 6.575 1.00 94.88 86 THR A N 1
ATOM 586 C CA . THR A 1 86 ? -2.329 -9.502 7.623 1.00 94.88 86 THR A CA 1
ATOM 587 C C . THR A 1 86 ? -2.232 -8.036 7.223 1.00 94.88 86 THR A C 1
ATOM 589 O O . THR A 1 86 ? -1.653 -7.724 6.183 1.00 94.88 86 THR A O 1
ATOM 592 N N . ASN A 1 87 ? -2.763 -7.124 8.036 1.00 94.00 87 ASN A N 1
ATOM 593 C CA . ASN A 1 87 ? -2.806 -5.699 7.712 1.00 94.00 87 ASN A CA 1
ATOM 594 C C . ASN A 1 87 ? -2.227 -4.839 8.840 1.00 94.00 87 ASN A C 1
ATOM 596 O O . ASN A 1 87 ? -2.512 -5.051 10.016 1.00 94.00 87 ASN A O 1
ATOM 600 N N . THR A 1 88 ? -1.442 -3.825 8.483 1.00 96.12 88 THR A N 1
ATOM 601 C CA . THR A 1 88 ? -0.970 -2.785 9.407 1.00 96.12 88 THR A CA 1
ATOM 602 C C . THR A 1 88 ? -1.497 -1.430 8.949 1.00 96.12 88 THR A C 1
ATOM 604 O O . THR A 1 88 ? -1.043 -0.891 7.942 1.00 96.12 88 THR A O 1
ATOM 607 N N . GLY A 1 89 ? -2.455 -0.865 9.682 1.00 91.75 89 GLY A N 1
ATOM 608 C CA . GLY A 1 89 ? -3.145 0.369 9.312 1.00 91.75 89 GLY A CA 1
ATOM 609 C C . GLY A 1 89 ? -4.044 0.226 8.077 1.00 91.75 89 GLY A C 1
ATOM 610 O O . GLY A 1 89 ? -4.361 -0.875 7.634 1.00 91.75 89 GLY A O 1
ATOM 611 N N . GLY A 1 90 ? -4.447 1.369 7.514 1.00 93.50 90 GLY A N 1
ATOM 612 C CA . GLY A 1 90 ? -5.297 1.420 6.321 1.00 93.50 90 GLY A CA 1
ATOM 613 C C . GLY A 1 90 ? -6.776 1.143 6.597 1.00 93.50 90 GLY A C 1
ATOM 614 O O . GLY A 1 90 ? -7.242 1.245 7.734 1.00 93.50 90 GLY A O 1
ATOM 615 N N . VAL A 1 91 ? -7.506 0.839 5.526 1.00 95.56 91 VAL A N 1
ATOM 616 C CA . VAL A 1 91 ? -8.930 0.486 5.545 1.00 95.56 91 VAL A CA 1
ATOM 617 C C . VAL A 1 91 ? -9.093 -0.907 4.953 1.00 95.56 91 VAL A C 1
ATOM 619 O O . VAL A 1 91 ? -8.748 -1.110 3.792 1.00 95.56 91 VAL A O 1
ATOM 622 N N . ASN A 1 92 ? -9.645 -1.847 5.714 1.00 94.25 92 ASN A N 1
ATOM 623 C CA . ASN A 1 92 ?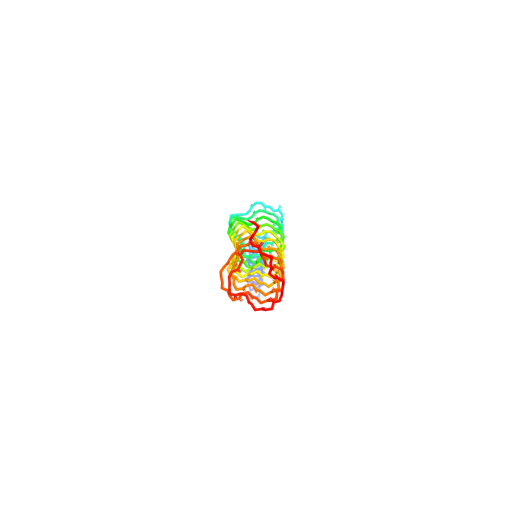 -9.907 -3.206 5.250 1.00 94.25 92 ASN A CA 1
ATOM 624 C C . ASN A 1 92 ? -11.405 -3.511 5.326 1.00 94.25 92 ASN A C 1
ATOM 626 O O . ASN A 1 92 ? -12.047 -3.253 6.345 1.00 94.25 92 ASN A O 1
ATOM 630 N N . LEU A 1 93 ? -11.981 -4.068 4.259 1.00 93.50 93 LEU A N 1
ATOM 631 C CA . LEU A 1 93 ? -13.368 -4.529 4.322 1.00 93.50 93 LEU A CA 1
ATOM 632 C C . LEU A 1 93 ? -13.449 -5.841 5.110 1.00 93.50 93 LEU A C 1
ATOM 634 O O . LEU A 1 93 ? -14.176 -5.896 6.094 1.00 93.50 93 LEU A O 1
ATOM 638 N N . LEU A 1 94 ? -12.679 -6.855 4.709 1.00 91.81 94 LEU A N 1
ATOM 639 C CA . LEU A 1 94 ? -12.485 -8.108 5.441 1.00 91.81 94 LEU A CA 1
ATOM 640 C C . LEU A 1 94 ? -11.000 -8.261 5.793 1.00 91.81 94 LEU A C 1
ATOM 642 O O . LEU A 1 94 ? -10.162 -8.300 4.891 1.00 91.81 94 LEU A O 1
ATOM 646 N N . GLY A 1 95 ? -10.671 -8.359 7.082 1.00 89.00 95 GLY A N 1
ATOM 647 C CA . GLY A 1 95 ? -9.293 -8.479 7.573 1.00 89.00 95 GLY A CA 1
ATOM 648 C C . GLY A 1 95 ? -9.110 -9.619 8.579 1.00 89.00 95 GLY A C 1
ATOM 649 O O . GLY A 1 95 ? -9.804 -9.639 9.586 1.00 89.00 95 GLY A O 1
ATOM 650 N N . GLY A 1 96 ? -8.155 -10.529 8.371 1.00 88.75 96 GLY A N 1
ATOM 651 C CA . GLY A 1 96 ? -7.950 -11.676 9.276 1.00 88.75 96 GLY A CA 1
ATOM 652 C C . GLY A 1 96 ? -7.060 -11.410 10.500 1.00 88.75 96 GLY A C 1
ATOM 653 O O . GLY A 1 96 ? -7.238 -12.016 11.556 1.00 88.75 96 GLY A O 1
ATOM 654 N N . THR A 1 97 ? -6.047 -10.558 10.363 1.00 93.12 97 THR A N 1
ATOM 655 C CA . THR A 1 97 ? -5.177 -10.110 11.460 1.00 93.12 97 THR A CA 1
ATOM 656 C C . THR A 1 97 ? -4.769 -8.677 11.188 1.00 93.12 97 THR A C 1
ATOM 658 O O . THR A 1 97 ? -4.103 -8.401 10.190 1.00 93.12 97 THR A O 1
ATOM 661 N N . ASN A 1 98 ? -5.158 -7.751 12.061 1.00 92.12 98 ASN A N 1
ATOM 662 C CA . ASN A 1 98 ? -4.995 -6.325 11.786 1.00 92.12 98 ASN A CA 1
ATOM 663 C C . ASN A 1 98 ? -4.348 -5.598 12.963 1.00 92.12 98 ASN A C 1
ATOM 665 O O . ASN A 1 98 ? -4.703 -5.815 14.117 1.00 92.12 98 ASN A O 1
ATOM 669 N N . THR A 1 99 ? -3.417 -4.692 12.679 1.00 94.44 99 THR A N 1
ATOM 670 C CA . THR A 1 99 ? -2.833 -3.783 13.673 1.00 94.44 99 THR A CA 1
ATOM 671 C C . THR A 1 99 ? -3.168 -2.345 13.293 1.00 94.44 99 THR A C 1
ATOM 673 O O . THR A 1 99 ? -2.642 -1.817 12.315 1.00 94.44 99 THR A O 1
ATOM 676 N N . GLY A 1 100 ? -4.044 -1.700 14.064 1.00 90.38 100 GLY A N 1
ATOM 677 C CA . GLY A 1 100 ? -4.574 -0.369 13.767 1.00 90.38 100 GLY A CA 1
ATOM 678 C C . GLY A 1 100 ? -5.470 -0.325 12.521 1.00 90.38 100 GLY A C 1
ATOM 679 O O . GLY A 1 100 ? -5.888 -1.352 11.993 1.00 90.38 100 GLY A O 1
ATOM 680 N N . GLY A 1 101 ? -5.757 0.890 12.044 1.00 92.69 101 GLY A N 1
ATOM 681 C CA . GLY A 1 101 ? -6.606 1.107 10.867 1.00 92.69 101 GLY A CA 1
ATOM 682 C C . GLY A 1 101 ? -8.105 0.983 11.149 1.00 92.69 101 GLY A C 1
ATOM 683 O O . GLY A 1 101 ? -8.544 1.086 12.297 1.00 92.69 101 GLY A O 1
ATOM 684 N N . ILE A 1 102 ? -8.877 0.821 10.077 1.00 94.00 102 ILE A N 1
ATOM 685 C CA . ILE A 1 102 ? -10.332 0.651 10.099 1.00 94.00 102 ILE A CA 1
ATOM 686 C C . ILE A 1 102 ? -10.662 -0.686 9.438 1.00 94.00 102 ILE A C 1
ATOM 688 O O . ILE A 1 102 ? -10.317 -0.881 8.275 1.00 94.00 102 ILE A O 1
ATOM 692 N N . ASN A 1 103 ? -11.361 -1.571 10.145 1.00 92.62 103 ASN A N 1
ATOM 693 C CA . ASN A 1 103 ? -11.834 -2.847 9.619 1.00 92.62 103 ASN A CA 1
ATOM 694 C C . ASN A 1 103 ? -13.363 -2.903 9.695 1.00 92.62 103 ASN A C 1
ATOM 696 O O . ASN A 1 103 ? -13.951 -2.654 10.750 1.00 92.62 103 ASN A O 1
ATOM 700 N N . VAL A 1 104 ? -14.024 -3.222 8.581 1.00 92.50 104 VAL A N 1
ATOM 701 C CA . VAL A 1 104 ? -15.486 -3.394 8.593 1.00 92.50 104 VAL A CA 1
ATOM 702 C C . VAL A 1 104 ? -15.849 -4.740 9.199 1.00 92.50 104 VAL A C 1
ATOM 704 O O . VAL A 1 104 ? -16.637 -4.785 10.134 1.00 92.50 104 VAL A O 1
ATOM 707 N N . VAL A 1 105 ? -15.238 -5.809 8.697 1.00 90.75 105 VAL A N 1
ATOM 708 C CA . VAL A 1 105 ? -15.260 -7.152 9.271 1.00 90.75 105 VAL A CA 1
ATOM 709 C C . VAL A 1 105 ? -13.817 -7.542 9.543 1.00 90.75 105 VAL A C 1
ATOM 711 O O . VAL A 1 105 ? -12.995 -7.547 8.624 1.00 90.75 105 VAL A O 1
ATOM 714 N N . GLY A 1 106 ? -13.479 -7.876 10.780 1.00 86.31 106 GLY A N 1
ATOM 715 C CA . GLY A 1 106 ? -12.163 -8.439 11.017 1.00 86.31 106 GLY A CA 1
ATOM 716 C C . GLY A 1 106 ? -11.971 -9.095 12.362 1.00 86.31 106 GLY A C 1
ATOM 717 O O . GLY A 1 106 ? -12.587 -8.712 13.356 1.00 86.31 106 GLY A O 1
ATOM 718 N N . ASP A 1 107 ? -11.007 -10.002 12.378 1.00 86.69 107 ASP A N 1
ATOM 719 C CA . ASP A 1 107 ? -10.671 -10.833 13.526 1.00 86.69 107 ASP A CA 1
ATOM 720 C C . ASP A 1 107 ? -9.241 -10.528 13.990 1.00 86.69 107 ASP A C 1
ATOM 722 O O . ASP A 1 107 ? -8.425 -9.980 13.242 1.00 86.69 107 ASP A O 1
ATOM 726 N N . ASN A 1 108 ? -8.916 -10.881 15.238 1.00 90.31 108 ASN A N 1
ATOM 727 C CA . ASN A 1 108 ? -7.570 -10.733 15.811 1.00 90.31 108 ASN A CA 1
ATOM 728 C C . ASN A 1 108 ? -6.964 -9.324 15.618 1.00 90.31 108 ASN A C 1
ATOM 730 O O . ASN A 1 108 ? -5.798 -9.16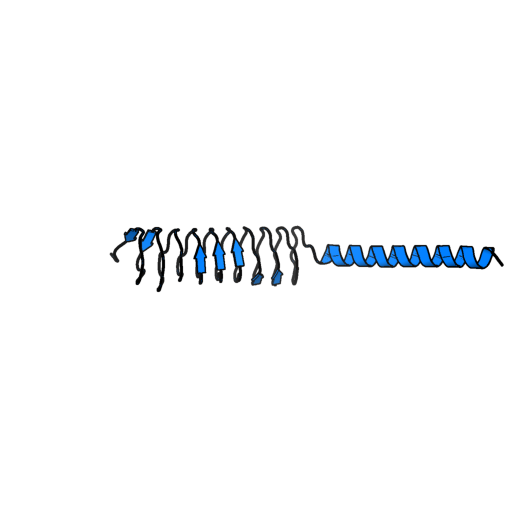2 15.244 1.00 90.31 108 ASN A O 1
ATOM 734 N N . ASN A 1 109 ? -7.767 -8.288 15.847 1.00 89.19 109 ASN A N 1
ATOM 735 C CA . ASN A 1 109 ? -7.376 -6.895 15.689 1.00 89.19 109 ASN A CA 1
ATOM 736 C C . ASN A 1 109 ? -6.659 -6.361 16.936 1.00 89.19 109 ASN A C 1
ATOM 738 O O . ASN A 1 109 ? -7.102 -6.558 18.064 1.00 89.19 109 ASN A O 1
ATOM 742 N N . THR A 1 110 ? -5.596 -5.588 16.748 1.00 92.31 110 THR A N 1
ATOM 743 C CA . THR A 1 110 ? -4.931 -4.835 17.818 1.00 92.31 110 THR A CA 1
ATOM 744 C C . THR A 1 110 ? -5.050 -3.341 17.543 1.00 92.31 110 THR A C 1
ATOM 746 O O . THR A 1 110 ? -4.431 -2.819 16.618 1.00 92.31 110 THR A O 1
ATOM 749 N N . GLY A 1 111 ? -5.838 -2.632 18.352 1.00 87.88 111 GLY A N 1
ATOM 750 C CA . GLY A 1 111 ? -6.154 -1.218 18.156 1.00 87.88 111 GLY A CA 1
ATOM 751 C C . GLY A 1 111 ? -7.047 -0.951 16.936 1.00 87.88 111 GLY A C 1
ATOM 752 O O . GLY A 1 111 ? -7.617 -1.866 16.348 1.00 87.88 111 GLY A O 1
ATOM 753 N N . GLY A 1 112 ? -7.165 0.324 16.554 1.00 90.62 112 GLY A N 1
ATOM 754 C CA . GLY A 1 112 ? -7.969 0.742 15.400 1.00 90.62 112 GLY A CA 1
ATOM 755 C C . GLY A 1 112 ? -9.473 0.815 15.674 1.00 90.62 112 GLY A C 1
ATOM 756 O O . GLY A 1 112 ? -9.899 0.934 16.826 1.00 90.62 112 GLY A O 1
ATOM 757 N N . VAL A 1 113 ? -10.258 0.794 14.597 1.00 91.69 113 VAL A N 1
ATOM 758 C CA . VAL A 1 113 ? -11.726 0.804 14.616 1.00 91.69 113 VAL A CA 1
ATOM 759 C C . VAL A 1 113 ? -12.241 -0.451 13.922 1.00 91.69 113 VAL A C 1
ATOM 761 O O . VAL A 1 113 ? -11.961 -0.638 12.742 1.00 91.69 113 VAL A O 1
ATOM 764 N N . ASN A 1 114 ? -13.016 -1.276 14.625 1.00 89.75 114 ASN A N 1
ATOM 765 C CA . ASN A 1 114 ? -13.596 -2.509 14.085 1.00 89.75 114 ASN A CA 1
ATOM 766 C C . ASN A 1 114 ? -15.124 -2.472 14.206 1.00 89.75 114 ASN A C 1
ATOM 768 O O . ASN A 1 114 ? -15.649 -2.223 15.292 1.00 89.75 114 ASN A O 1
ATOM 772 N N . LEU A 1 115 ? -15.839 -2.693 13.102 1.00 89.12 115 LEU A N 1
ATOM 773 C CA . LEU A 1 115 ? -17.308 -2.598 13.066 1.00 89.12 115 LEU A CA 1
ATOM 774 C C . LEU A 1 115 ? -18.032 -3.920 13.305 1.00 89.12 115 LEU A C 1
ATOM 776 O O . LEU A 1 115 ? -19.162 -3.900 13.778 1.00 89.12 115 LEU A O 1
ATOM 780 N N . LEU A 1 116 ? -17.434 -5.029 12.887 1.00 87.44 116 LEU A N 1
ATOM 781 C CA . LEU A 1 116 ? -17.943 -6.388 13.004 1.00 87.44 116 LEU A CA 1
ATOM 782 C C . LEU A 1 116 ? -16.740 -7.319 13.134 1.00 87.44 116 LEU A C 1
ATOM 784 O O . LEU A 1 116 ? -15.676 -7.054 12.568 1.00 87.44 116 LEU A O 1
ATOM 788 N N . GLY A 1 117 ? -16.920 -8.427 13.835 1.00 77.75 117 GLY A N 1
ATOM 789 C CA . GLY A 1 117 ? -15.911 -9.470 13.915 1.00 77.75 117 GLY A CA 1
ATOM 790 C C . GLY A 1 117 ? -16.025 -10.269 15.190 1.00 77.75 117 GLY A C 1
ATOM 791 O O . GLY A 1 117 ? -16.753 -9.916 16.126 1.00 77.75 117 GLY A O 1
ATOM 792 N N . ASP A 1 118 ? -15.266 -11.342 15.222 1.00 67.19 118 ASP A N 1
ATOM 793 C CA . ASP A 1 118 ? -15.273 -12.293 16.302 1.00 67.19 118 ASP A CA 1
ATOM 794 C C . ASP A 1 118 ? -13.834 -12.662 16.643 1.00 67.19 118 ASP A C 1
ATOM 796 O O . ASP A 1 118 ? -13.007 -12.956 15.789 1.00 67.19 118 ASP A O 1
ATOM 800 N N . ASN A 1 119 ? -13.555 -12.693 17.947 1.00 68.94 119 ASN A N 1
ATOM 801 C CA . ASN A 1 119 ? -12.320 -13.202 18.545 1.00 68.94 119 ASN A CA 1
ATOM 802 C C . ASN A 1 119 ? -11.169 -12.199 18.716 1.00 68.94 119 ASN A C 1
ATOM 804 O O . ASN A 1 119 ? -10.576 -11.685 17.771 1.00 68.94 119 ASN A O 1
ATOM 808 N N . LYS A 1 120 ? -10.739 -12.100 19.983 1.00 77.50 120 LYS A N 1
ATOM 809 C CA . LYS A 1 120 ? -9.402 -11.669 20.418 1.00 77.50 120 LYS A CA 1
ATOM 810 C C . LYS A 1 120 ? -8.989 -10.262 19.980 1.00 77.50 120 LYS A C 1
ATOM 812 O O . LYS A 1 120 ? -7.786 -10.010 19.877 1.00 77.50 120 LYS A O 1
ATOM 817 N N . ASN A 1 121 ? -9.923 -9.326 19.787 1.00 82.50 121 ASN A N 1
ATOM 818 C CA . ASN A 1 121 ? -9.485 -7.952 19.552 1.00 82.50 121 ASN A CA 1
ATOM 819 C C . ASN A 1 121 ? -9.029 -7.300 20.859 1.00 82.50 121 ASN A C 1
ATOM 821 O O . ASN A 1 121 ? -9.588 -7.528 21.939 1.00 82.50 121 ASN A O 1
ATOM 825 N N . THR A 1 122 ? -7.964 -6.513 20.757 1.00 87.38 122 THR A N 1
ATOM 826 C CA . THR A 1 122 ? -7.316 -5.870 21.8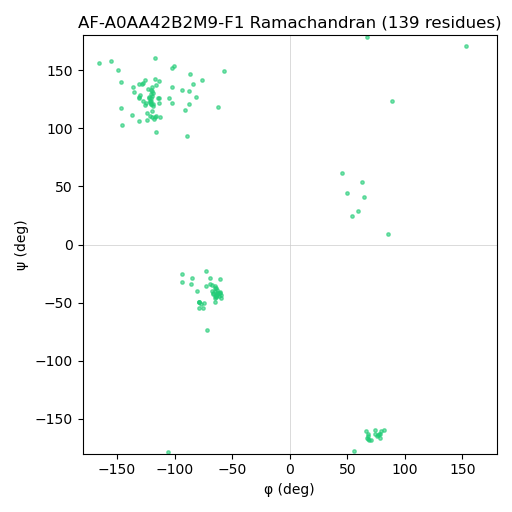96 1.00 87.38 122 THR A CA 1
ATOM 827 C C . THR A 1 122 ? -7.223 -4.368 21.677 1.00 87.38 122 THR A C 1
ATOM 829 O O . THR A 1 122 ? -6.584 -3.912 20.730 1.00 87.38 122 THR A O 1
ATOM 832 N N . GLY A 1 123 ? -7.826 -3.577 22.565 1.00 85.69 123 GLY A N 1
ATOM 833 C CA . GLY A 1 123 ? -7.834 -2.115 22.453 1.00 85.69 123 GLY A CA 1
ATOM 834 C C . GLY A 1 123 ? -8.706 -1.574 21.308 1.00 85.69 123 GLY A C 1
ATOM 835 O O . GLY A 1 123 ? -9.516 -2.287 20.718 1.00 85.69 123 GLY A O 1
ATOM 836 N N . GLY A 1 124 ? -8.551 -0.281 21.004 1.00 88.88 124 GLY A N 1
ATOM 837 C CA . GLY A 1 124 ? -9.288 0.388 19.923 1.00 88.88 124 GLY A CA 1
ATOM 838 C C . GLY A 1 124 ? -10.759 0.678 20.238 1.00 88.88 124 GLY A C 1
ATOM 839 O O . GLY A 1 124 ? -11.173 0.684 21.399 1.00 88.88 124 GLY A O 1
ATOM 840 N N . VAL A 1 125 ? -11.534 0.950 19.187 1.00 89.81 125 VAL A N 1
ATOM 841 C CA . VAL A 1 125 ? -12.991 1.133 19.231 1.00 89.81 125 VAL A CA 1
ATOM 842 C C . VAL A 1 125 ? -13.634 -0.010 18.468 1.00 89.81 125 VAL A C 1
ATOM 844 O O . VAL A 1 125 ? -13.310 -0.247 17.309 1.00 89.81 125 VAL A O 1
ATOM 847 N N . ASN A 1 126 ? -14.551 -0.713 19.112 1.00 87.50 126 ASN A N 1
ATOM 848 C CA . ASN A 1 126 ? -15.155 -1.907 18.554 1.00 87.50 126 ASN A CA 1
ATOM 849 C C . ASN A 1 126 ? -16.671 -1.803 18.670 1.00 87.50 126 ASN A C 1
ATOM 851 O O . ASN A 1 126 ? -17.175 -1.524 19.752 1.00 87.50 126 ASN A O 1
ATOM 855 N N . ALA A 1 127 ? -17.388 -2.016 17.577 1.00 87.94 127 ALA A N 1
ATOM 856 C CA . ALA A 1 127 ? -18.842 -2.093 17.562 1.00 87.94 127 ALA A CA 1
ATOM 857 C C . ALA A 1 127 ? -19.248 -3.520 17.206 1.00 87.94 127 ALA A C 1
ATOM 859 O O . ALA A 1 127 ? -18.598 -4.132 16.376 1.00 87.94 127 ALA A O 1
ATOM 860 N N . LEU A 1 128 ? -20.293 -4.066 17.834 1.00 85.31 128 LEU A N 1
ATOM 861 C CA . LEU A 1 128 ? -20.842 -5.389 17.481 1.00 85.31 128 LEU A CA 1
ATOM 862 C C . LEU A 1 128 ? -19.795 -6.535 17.477 1.00 85.31 128 LEU A C 1
ATOM 864 O O . LEU A 1 128 ? -20.005 -7.551 16.821 1.00 85.31 128 LEU A O 1
ATOM 868 N N . VAL A 1 129 ? -18.699 -6.387 18.229 1.00 80.31 129 VAL A N 1
ATOM 869 C CA . VAL A 1 129 ? -17.628 -7.384 18.356 1.00 80.31 129 VAL A CA 1
ATOM 870 C C . VAL A 1 129 ? -17.758 -8.129 19.680 1.00 80.31 129 VAL A C 1
ATOM 872 O O . VAL A 1 129 ? -17.901 -7.510 20.740 1.00 80.31 129 VAL A O 1
ATOM 875 N N . ASP A 1 130 ? -17.602 -9.448 19.621 1.00 78.56 130 ASP A N 1
ATOM 876 C CA . ASP A 1 130 ? -17.568 -10.318 20.794 1.00 78.56 130 ASP A CA 1
ATOM 877 C C . ASP A 1 130 ? -16.115 -10.702 21.165 1.00 78.56 130 ASP A C 1
ATOM 879 O O . ASP A 1 130 ? -15.224 -10.762 20.316 1.00 78.56 130 ASP A O 1
ATOM 883 N N . ASN A 1 131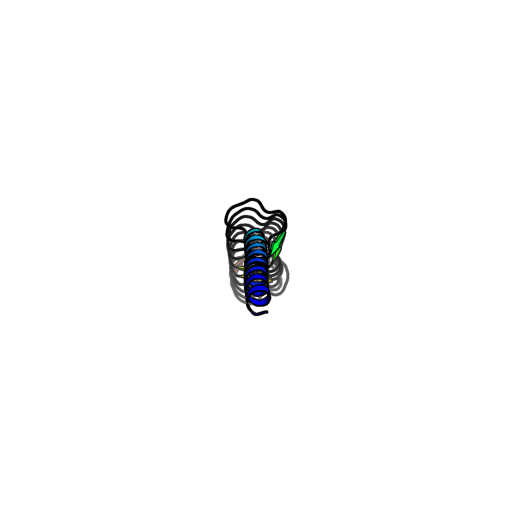 ? -15.862 -11.001 22.447 1.00 79.56 131 ASN A N 1
ATOM 884 C CA . ASN A 1 131 ? -14.552 -11.428 22.980 1.00 79.56 131 ASN A CA 1
ATOM 885 C C . ASN A 1 131 ? -13.411 -10.392 22.893 1.00 79.56 131 ASN A C 1
ATOM 887 O O . ASN A 1 131 ? -12.259 -10.750 22.627 1.00 79.56 131 ASN A O 1
ATOM 891 N N . ASN A 1 132 ? -13.711 -9.121 23.174 1.00 76.81 132 ASN A N 1
ATOM 892 C CA . ASN A 1 132 ? -12.695 -8.072 23.261 1.00 76.81 132 ASN A CA 1
ATOM 893 C C . ASN A 1 132 ? -12.043 -7.925 24.625 1.00 76.81 132 ASN A C 1
ATOM 895 O O . ASN A 1 132 ? -12.687 -8.043 25.666 1.00 76.81 132 ASN A O 1
ATOM 899 N N . SER A 1 133 ? -10.763 -7.560 24.590 1.00 81.56 133 SER A N 1
ATOM 900 C CA . SER A 1 133 ? -9.982 -7.199 25.767 1.00 81.56 133 SER A CA 1
ATOM 901 C C . SER A 1 133 ? -9.476 -5.755 25.667 1.00 81.56 133 SER A C 1
ATOM 903 O O . SER A 1 133 ? -8.748 -5.377 24.754 1.00 81.56 133 SER A O 1
ATOM 905 N N . GLY A 1 134 ? -9.880 -4.906 26.613 1.00 77.94 134 GLY A N 1
ATOM 906 C CA . GLY A 1 134 ? -9.553 -3.477 26.580 1.00 77.94 134 GLY A CA 1
ATOM 907 C C . GLY A 1 134 ? -10.210 -2.703 25.424 1.00 77.94 134 GLY A C 1
ATOM 908 O O . GLY A 1 134 ? -10.929 -3.258 24.596 1.00 77.94 134 GLY A O 1
ATOM 909 N N . GLY A 1 135 ? -9.967 -1.390 25.378 1.00 82.88 135 GLY A N 1
ATOM 910 C CA . GLY A 1 135 ? -10.591 -0.490 24.400 1.00 82.88 135 GLY A CA 1
ATOM 911 C C . GLY A 1 135 ? -12.032 -0.101 24.749 1.00 82.88 135 GLY A C 1
ATOM 912 O O . GLY A 1 135 ? -12.489 -0.293 25.875 1.00 82.88 135 GLY A O 1
ATOM 913 N N . ILE A 1 136 ? -12.732 0.483 23.777 1.00 84.25 136 ILE A N 1
ATOM 914 C CA . ILE A 1 136 ? -14.132 0.909 23.885 1.00 84.25 136 ILE A CA 1
ATOM 915 C C . ILE A 1 136 ? -14.998 -0.089 23.116 1.00 84.25 136 ILE A C 1
ATOM 917 O O . ILE A 1 136 ? -14.753 -0.324 21.932 1.00 84.25 136 ILE A O 1
ATOM 921 N N . ASN A 1 137 ? -16.015 -0.650 23.775 1.00 83.94 137 ASN A N 1
ATOM 922 C CA . ASN A 1 137 ? -17.052 -1.439 23.113 1.00 83.94 137 ASN A CA 1
ATOM 923 C C . ASN A 1 137 ? -18.321 -0.593 22.957 1.00 83.94 137 ASN A C 1
ATOM 925 O O . ASN A 1 137 ? -18.854 -0.092 23.948 1.00 83.94 137 ASN A O 1
ATOM 929 N N . VAL A 1 138 ? -18.783 -0.422 21.722 1.00 81.88 138 VAL A N 1
ATOM 930 C CA . VAL A 1 138 ? -20.012 0.292 21.380 1.00 81.88 138 VAL A CA 1
ATOM 931 C C . VAL A 1 138 ? -21.154 -0.728 21.360 1.00 81.88 138 VAL A C 1
ATOM 933 O O . VAL A 1 138 ? -21.131 -1.647 20.534 1.00 81.88 138 VAL A O 1
ATOM 936 N N . PRO A 1 139 ? -22.145 -0.603 22.263 1.00 72.88 139 PRO A N 1
ATOM 937 C CA . PRO A 1 139 ? -23.275 -1.521 22.324 1.00 72.88 139 PRO A CA 1
ATOM 938 C C . PRO A 1 139 ? -24.040 -1.581 21.000 1.00 72.88 139 PRO A C 1
ATOM 940 O O . PRO A 1 139 ? -24.132 -0.585 20.281 1.00 72.88 139 PRO A O 1
ATOM 943 N N . LYS A 1 140 ? -24.626 -2.746 20.706 1.00 66.19 140 LYS A N 1
ATOM 944 C CA . LYS A 1 140 ? -25.575 -2.913 19.597 1.00 66.19 140 LYS A CA 1
ATOM 945 C C . LYS A 1 140 ? -26.788 -2.013 19.904 1.00 66.19 140 LYS A C 1
ATOM 947 O O . LYS A 1 140 ? -27.378 -2.180 20.971 1.00 66.19 140 LYS A O 1
ATOM 952 N N . VAL A 1 141 ? -27.078 -1.028 19.046 1.00 62.53 141 VAL A N 1
ATOM 953 C CA . VAL A 1 141 ? -28.306 -0.205 19.131 1.00 62.53 141 VAL A CA 1
ATOM 954 C C . VAL A 1 141 ? -29.531 -1.005 18.725 1.00 62.53 141 VAL A C 1
ATOM 956 O O . VAL A 1 141 ? -29.396 -1.854 17.815 1.00 62.53 141 VAL A O 1
#